Protein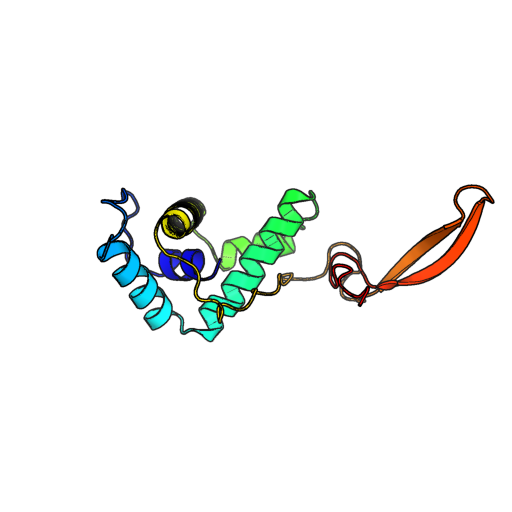 AF-A0A1H4Z1X3-F1 (afdb_monomer_lite)

Radius of gyration: 19.12 Å; chains: 1; bounding box: 37×26×61 Å

pLDDT: mean 85.32, std 13.16, range [30.55, 97.88]

Sequence (149 aa):
MERAVALYASDMPSRYHLQGPEDRNLIGWIAQGVARLGREEVRRRASYLCGHRKLWLRDMTTPEIDRRHKERFPSVRRLSLAESMASTSLLWLRPVPAAQAIPALIDGPCPKCDGAGKLWANWVIDDASGWFEEGYGPCWVCQPEDGAA

Foldseek 3Di:
DLQLQLQLQFPPDLDDDQPDLCRVVSVVSSVRSCVVQPPVSSLVLVLLVQLQVVCVVVVLQDPVQVVVNCVSPVDPSSSVVSVVSVVVNCVRDPDDPPDDDRHRDRPAAGSACRPPQWDWDWDCPDPVVRDTDTDIDGDCSHDVPPPPD

Secondary structure (DSSP, 8-state):
-HHHHHHHHS---SS----STT-HHHHHHHHHHHHHH-HHHHHHHHHHHHHHHHHHTTT---HHHHHHHHHH---HHHHHHHHHHHHHHTTTSPPPTT-PPPPP--SSS-TTTTT-SEEEEEEEEETTTTEEEEEEEE-TTTS-S----

Structure (mmCIF, N/CA/C/O backbone):
data_AF-A0A1H4Z1X3-F1
#
_entry.id   AF-A0A1H4Z1X3-F1
#
loop_
_atom_site.group_PDB
_atom_site.id
_atom_site.type_symbol
_atom_site.label_atom_id
_atom_site.label_alt_id
_atom_site.label_comp_id
_atom_site.label_asym_id
_atom_site.label_entity_id
_atom_site.label_seq_id
_atom_site.pdbx_PDB_ins_code
_atom_site.Cartn_x
_atom_site.Cartn_y
_atom_site.Cartn_z
_atom_site.occupancy
_atom_site.B_iso_or_equiv
_atom_site.auth_seq_id
_atom_site.auth_comp_id
_atom_site.auth_asym_id
_atom_site.auth_atom_id
_atom_site.pdbx_PDB_model_num
ATOM 1 N N . MET A 1 1 ? 8.829 -1.899 1.302 1.00 87.19 1 MET A N 1
ATOM 2 C CA . MET A 1 1 ? 7.567 -1.529 0.625 1.00 87.19 1 MET A CA 1
ATOM 3 C C . MET A 1 1 ? 7.772 -0.658 -0.614 1.00 87.19 1 MET A C 1
ATOM 5 O O . MET A 1 1 ? 7.210 -1.010 -1.638 1.00 87.19 1 MET A O 1
ATOM 9 N N . GLU A 1 2 ? 8.605 0.395 -0.603 1.00 92.81 2 GLU A N 1
ATOM 10 C CA . GLU A 1 2 ? 8.846 1.239 -1.804 1.00 92.81 2 GLU A CA 1
ATOM 11 C C . GLU A 1 2 ? 9.242 0.445 -3.058 1.00 92.81 2 GLU A C 1
ATOM 13 O O . GLU A 1 2 ? 8.646 0.630 -4.114 1.00 92.81 2 GLU A O 1
ATOM 18 N N . ARG A 1 3 ? 10.177 -0.509 -2.936 1.00 91.94 3 ARG A N 1
ATOM 19 C CA . ARG A 1 3 ? 10.559 -1.395 -4.051 1.00 91.94 3 ARG A CA 1
ATOM 20 C C . ARG A 1 3 ? 9.379 -2.191 -4.609 1.00 91.94 3 ARG A C 1
ATOM 22 O O . ARG A 1 3 ? 9.273 -2.320 -5.818 1.00 91.94 3 ARG A O 1
ATOM 29 N N . ALA A 1 4 ? 8.491 -2.692 -3.750 1.00 94.94 4 ALA A N 1
ATOM 30 C CA . ALA A 1 4 ? 7.310 -3.437 -4.184 1.00 94.94 4 ALA A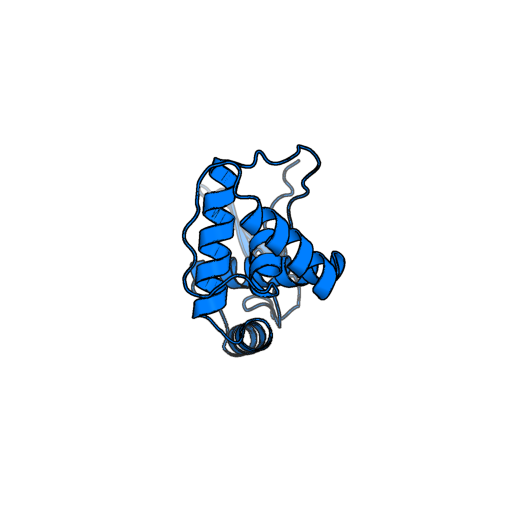 CA 1
ATOM 31 C C . ALA A 1 4 ? 6.350 -2.534 -4.968 1.00 94.94 4 ALA A C 1
ATOM 33 O O . ALA A 1 4 ? 5.865 -2.925 -6.020 1.00 94.94 4 ALA A O 1
ATOM 34 N N . VAL A 1 5 ? 6.135 -1.295 -4.518 1.00 96.94 5 VAL A N 1
ATOM 35 C CA . VAL A 1 5 ? 5.304 -0.323 -5.245 1.00 96.94 5 VAL A CA 1
ATOM 36 C C . VAL A 1 5 ? 5.929 0.059 -6.587 1.00 96.94 5 VAL A C 1
ATOM 38 O O . VAL A 1 5 ? 5.234 0.081 -7.600 1.00 96.94 5 VAL A O 1
ATOM 41 N N . ALA A 1 6 ? 7.238 0.310 -6.623 1.00 96.50 6 ALA A N 1
ATOM 42 C CA . ALA A 1 6 ? 7.943 0.587 -7.869 1.00 96.50 6 ALA A CA 1
ATOM 43 C C . ALA A 1 6 ? 7.836 -0.602 -8.839 1.00 96.50 6 ALA A C 1
ATOM 45 O O . ALA A 1 6 ? 7.417 -0.444 -9.983 1.00 96.50 6 ALA A O 1
ATOM 46 N N . LEU A 1 7 ? 8.110 -1.817 -8.358 1.00 96.19 7 LEU A N 1
ATOM 47 C CA . LEU A 1 7 ? 7.956 -3.039 -9.142 1.00 96.19 7 LEU A CA 1
ATOM 48 C C . LEU A 1 7 ? 6.513 -3.306 -9.551 1.00 96.19 7 LEU A C 1
ATOM 50 O O . LEU A 1 7 ? 6.316 -3.967 -10.558 1.00 96.19 7 LEU A O 1
ATOM 54 N N . TYR A 1 8 ? 5.509 -2.850 -8.805 1.00 97.50 8 TYR A N 1
ATOM 55 C CA . TYR A 1 8 ? 4.102 -2.967 -9.186 1.00 97.50 8 TYR A CA 1
ATOM 56 C C . TYR A 1 8 ? 3.772 -2.081 -10.396 1.00 97.50 8 TYR A C 1
ATOM 58 O O . TYR A 1 8 ? 3.054 -2.519 -11.291 1.00 97.50 8 TYR A O 1
ATOM 66 N N . ALA A 1 9 ? 4.328 -0.867 -10.443 1.00 97.50 9 ALA A N 1
ATOM 67 C CA . ALA A 1 9 ? 4.098 0.115 -11.508 1.00 97.50 9 ALA A CA 1
ATOM 68 C C . ALA A 1 9 ? 5.010 -0.043 -12.742 1.00 97.50 9 ALA A C 1
ATOM 70 O O . ALA A 1 9 ? 4.846 0.657 -13.747 1.00 97.50 9 ALA A O 1
ATOM 71 N N . SER A 1 10 ? 5.999 -0.930 -12.672 1.00 97.31 10 SER A N 1
ATOM 72 C CA . SER A 1 10 ? 6.928 -1.205 -13.767 1.00 97.31 10 SER A CA 1
ATOM 73 C C . SER A 1 10 ? 6.359 -2.186 -14.795 1.00 97.31 10 SER A C 1
ATOM 75 O O . SER A 1 10 ? 5.311 -2.806 -14.591 1.00 97.31 10 SER A O 1
ATOM 77 N N . ASP A 1 11 ? 7.108 -2.404 -15.873 1.00 96.75 11 ASP A N 1
ATOM 78 C CA . ASP A 1 11 ? 6.827 -3.453 -16.860 1.00 96.75 11 ASP A CA 1
ATOM 79 C C . ASP A 1 11 ? 7.334 -4.834 -16.424 1.00 96.75 11 ASP A C 1
ATOM 81 O O . ASP A 1 11 ? 7.499 -5.716 -17.266 1.00 96.75 11 ASP A O 1
ATOM 85 N N . MET A 1 12 ? 7.598 -5.050 -15.126 1.00 94.75 12 MET A N 1
ATOM 86 C CA . MET A 1 12 ? 8.031 -6.362 -14.647 1.00 94.75 12 MET A CA 1
ATOM 87 C C . MET A 1 12 ? 7.028 -7.441 -15.106 1.00 94.75 12 MET A C 1
ATOM 89 O O . MET A 1 12 ? 5.834 -7.351 -14.783 1.00 94.75 12 MET A O 1
ATOM 93 N N . PRO A 1 13 ? 7.490 -8.473 -15.838 1.00 92.81 13 PRO A N 1
ATOM 94 C CA . PRO A 1 13 ? 6.628 -9.524 -16.349 1.00 92.81 13 PRO A CA 1
ATOM 95 C C . PRO A 1 13 ? 5.893 -10.255 -15.228 1.00 92.81 13 PRO A C 1
ATOM 97 O O . PRO A 1 13 ? 6.432 -10.495 -14.151 1.00 92.81 13 PRO A O 1
ATOM 100 N N . SER A 1 14 ? 4.672 -10.711 -15.515 1.00 87.88 14 SER A N 1
ATOM 101 C CA . SER A 1 14 ? 3.863 -11.495 -14.562 1.00 87.88 14 SER A CA 1
ATOM 102 C C . SER A 1 14 ? 4.421 -12.898 -14.278 1.00 87.88 14 SER A C 1
ATOM 104 O O . SER A 1 14 ? 3.923 -13.594 -13.393 1.00 87.88 14 SER A O 1
ATOM 106 N N . ARG A 1 15 ? 5.411 -13.336 -15.061 1.00 84.38 15 ARG A N 1
ATOM 107 C CA . ARG A 1 15 ? 6.140 -14.600 -14.916 1.00 84.38 15 ARG A CA 1
ATOM 108 C C . ARG A 1 15 ? 7.630 -14.289 -14.982 1.00 84.38 15 ARG A C 1
ATOM 110 O O . ARG A 1 15 ? 8.259 -14.472 -16.018 1.00 84.38 15 ARG A O 1
ATOM 117 N N . TYR A 1 16 ? 8.150 -13.721 -13.903 1.00 84.06 16 TYR A N 1
ATOM 118 C CA . TYR A 1 16 ? 9.569 -13.432 -13.767 1.00 84.06 16 TYR A CA 1
ATOM 119 C C . TYR A 1 16 ? 10.184 -14.287 -12.665 1.00 84.06 16 TYR A C 1
ATOM 121 O O . TYR A 1 16 ? 9.585 -14.453 -11.603 1.00 84.06 16 TYR A O 1
ATOM 129 N N . HIS A 1 17 ? 11.388 -14.791 -12.924 1.00 79.62 17 HIS A N 1
ATOM 130 C CA . HIS A 1 17 ? 12.220 -15.469 -11.942 1.00 79.62 17 HIS A CA 1
ATOM 131 C C . HIS A 1 17 ? 13.548 -14.728 -11.840 1.00 79.62 17 HIS A C 1
ATOM 133 O O . HIS A 1 17 ? 14.162 -14.419 -12.863 1.00 79.62 17 HIS A O 1
ATOM 139 N N . LEU A 1 18 ? 13.965 -14.461 -10.603 1.00 77.00 18 LEU A N 1
ATOM 140 C CA . LEU A 1 18 ? 15.250 -13.846 -10.296 1.00 77.00 18 LEU A CA 1
ATOM 141 C C . LEU A 1 18 ? 16.392 -14.656 -10.899 1.00 77.00 18 LEU A C 1
ATOM 143 O O . LEU A 1 18 ? 16.472 -15.866 -10.697 1.00 77.00 18 LEU A O 1
ATOM 147 N N . GLN A 1 19 ? 17.278 -13.962 -11.605 1.00 79.56 19 GLN A N 1
ATOM 148 C CA . GLN A 1 19 ? 18.417 -14.580 -12.291 1.00 79.56 19 GLN A CA 1
ATOM 149 C C . GLN A 1 19 ? 19.694 -14.596 -11.437 1.00 79.56 19 GLN A C 1
ATOM 151 O O . GLN A 1 19 ? 20.720 -15.110 -11.872 1.00 79.56 19 GLN A O 1
ATOM 156 N N . GLY A 1 20 ? 19.651 -14.037 -10.224 1.00 72.00 20 GLY A N 1
ATOM 157 C CA . GLY A 1 20 ? 20.787 -14.012 -9.309 1.00 72.00 20 GLY A CA 1
ATOM 158 C C . GLY A 1 20 ? 20.860 -12.742 -8.455 1.00 72.00 20 GLY A C 1
ATOM 159 O O . GLY A 1 20 ? 19.906 -11.961 -8.422 1.00 72.00 20 GLY A O 1
ATOM 160 N N . PRO A 1 21 ? 21.991 -12.533 -7.759 1.00 65.88 21 PRO A N 1
ATOM 161 C CA . PRO A 1 21 ? 22.182 -11.420 -6.828 1.00 65.88 21 PRO A CA 1
ATOM 162 C C . PRO A 1 21 ? 22.246 -10.041 -7.499 1.00 65.88 21 PRO A C 1
ATOM 164 O O . PRO A 1 21 ? 21.833 -9.048 -6.906 1.00 65.88 21 PRO A O 1
ATOM 167 N N . GLU A 1 22 ? 22.719 -9.976 -8.744 1.00 68.06 22 GLU A N 1
ATOM 168 C CA . GLU A 1 22 ? 22.868 -8.738 -9.521 1.00 68.06 22 GLU A CA 1
ATOM 169 C C . GLU A 1 22 ? 21.889 -8.682 -10.691 1.00 68.06 22 GLU A C 1
ATOM 171 O O . GLU A 1 22 ? 22.242 -8.405 -11.839 1.00 68.06 22 GLU A O 1
ATOM 176 N N . ASP A 1 23 ? 20.627 -8.979 -10.406 1.00 82.62 23 ASP A N 1
ATOM 177 C CA . ASP A 1 23 ? 19.584 -8.954 -11.414 1.00 82.62 23 ASP A CA 1
ATOM 178 C C . ASP A 1 23 ? 19.316 -7.519 -11.912 1.00 82.62 23 ASP A C 1
ATOM 180 O O . ASP A 1 23 ? 18.513 -6.759 -11.357 1.00 82.62 23 ASP A O 1
ATOM 184 N N . ARG A 1 24 ? 20.017 -7.137 -12.986 1.00 85.62 24 ARG A N 1
ATOM 185 C CA . ARG A 1 24 ? 19.923 -5.806 -13.599 1.00 85.62 24 ARG A CA 1
ATOM 186 C C . ARG A 1 24 ? 18.524 -5.502 -14.122 1.00 85.62 24 ARG A C 1
ATOM 188 O O . ARG A 1 24 ? 18.137 -4.334 -14.119 1.00 85.62 24 ARG A O 1
ATOM 195 N N . ASN A 1 25 ? 17.757 -6.518 -14.521 1.00 90.62 25 ASN A N 1
ATOM 196 C CA . ASN A 1 25 ? 16.379 -6.317 -14.965 1.00 90.62 25 ASN A CA 1
ATOM 197 C C . ASN A 1 25 ? 15.514 -5.853 -13.796 1.00 90.62 25 ASN A C 1
ATOM 199 O O . ASN A 1 25 ? 14.767 -4.886 -13.927 1.00 90.62 25 ASN A O 1
ATOM 203 N N . LEU A 1 26 ? 15.679 -6.474 -12.624 1.00 89.12 26 LEU A N 1
ATOM 204 C CA . LEU A 1 26 ? 14.951 -6.080 -11.423 1.00 89.12 26 LEU A CA 1
ATOM 205 C C . LEU A 1 26 ? 15.270 -4.643 -10.999 1.00 89.12 26 LEU A C 1
ATOM 207 O O . LEU A 1 26 ? 14.355 -3.867 -10.716 1.00 89.12 26 LEU A O 1
ATOM 211 N N . ILE A 1 27 ? 16.552 -4.270 -10.986 1.00 88.62 27 ILE A N 1
ATOM 212 C CA . ILE A 1 27 ? 16.980 -2.897 -10.675 1.00 88.62 27 ILE A CA 1
ATOM 213 C C . ILE A 1 27 ? 16.410 -1.917 -11.708 1.00 88.62 27 ILE A C 1
ATOM 215 O O . ILE A 1 27 ? 15.860 -0.879 -11.332 1.00 88.62 27 ILE A O 1
ATOM 219 N N . GLY A 1 28 ? 16.477 -2.271 -12.994 1.00 92.88 28 GLY A N 1
ATOM 220 C CA . GLY A 1 28 ? 15.901 -1.493 -14.086 1.00 92.88 28 GLY A CA 1
ATOM 221 C C . GLY A 1 28 ? 14.401 -1.267 -13.910 1.00 92.88 28 GLY A C 1
ATOM 222 O O . GLY A 1 28 ? 13.930 -0.140 -14.041 1.00 92.88 28 GLY A O 1
ATOM 223 N N . TRP A 1 29 ? 13.646 -2.294 -13.518 1.00 95.81 29 TRP A N 1
ATOM 224 C CA . TRP A 1 29 ? 12.213 -2.171 -13.253 1.00 95.81 29 TRP A CA 1
ATOM 225 C C . TRP A 1 29 ? 11.894 -1.360 -12.001 1.00 95.81 29 TRP A C 1
ATOM 227 O O . TRP A 1 29 ? 10.909 -0.624 -12.005 1.00 95.81 29 TRP A O 1
ATOM 237 N N . ILE A 1 30 ? 12.706 -1.440 -10.944 1.00 93.00 30 ILE A N 1
ATOM 238 C CA . ILE A 1 30 ? 12.554 -0.551 -9.784 1.00 93.00 30 ILE A CA 1
ATOM 239 C C . ILE A 1 30 ? 12.736 0.903 -10.231 1.00 93.00 30 ILE A C 1
ATOM 241 O O . ILE A 1 30 ? 11.877 1.738 -9.951 1.00 93.00 30 ILE A O 1
ATOM 245 N N . ALA A 1 31 ? 13.811 1.205 -10.964 1.00 93.94 31 ALA A N 1
ATOM 246 C CA . ALA A 1 31 ? 14.067 2.550 -11.471 1.00 93.94 31 ALA A CA 1
ATOM 247 C C . ALA A 1 31 ? 12.944 3.030 -12.405 1.00 93.94 31 ALA A C 1
ATOM 249 O O . ALA A 1 31 ? 12.455 4.148 -12.257 1.00 93.94 31 ALA A O 1
ATOM 250 N N . GLN A 1 32 ? 12.469 2.163 -13.304 1.00 97.56 32 GLN A N 1
ATOM 251 C CA . GLN A 1 32 ? 11.353 2.444 -14.206 1.00 97.56 32 GLN A CA 1
ATOM 252 C C . GLN A 1 32 ? 10.061 2.765 -13.438 1.00 97.56 32 GLN A C 1
ATOM 254 O O . GLN A 1 32 ? 9.378 3.737 -13.753 1.00 97.56 32 GLN A O 1
ATOM 259 N N . GLY A 1 33 ? 9.725 1.975 -12.416 1.00 97.50 33 GLY A N 1
ATOM 260 C CA . GLY A 1 33 ? 8.551 2.209 -11.578 1.00 97.50 33 GLY A CA 1
ATOM 261 C C . GLY A 1 33 ? 8.617 3.531 -10.815 1.00 97.50 33 GLY A C 1
ATOM 262 O O . GLY A 1 33 ? 7.631 4.267 -10.767 1.00 97.50 33 GLY A O 1
ATOM 263 N N . VAL A 1 34 ? 9.794 3.866 -10.273 1.00 96.62 34 VAL A N 1
ATOM 264 C CA . VAL A 1 34 ? 10.043 5.167 -9.631 1.00 96.62 34 VAL A CA 1
ATOM 265 C C . VAL A 1 34 ? 9.928 6.310 -10.637 1.00 96.62 34 VAL A C 1
ATOM 267 O O . VAL A 1 34 ? 9.312 7.320 -10.314 1.00 96.62 34 VAL A O 1
ATOM 270 N N . ALA A 1 35 ? 10.458 6.156 -11.851 1.00 97.50 35 ALA A N 1
ATOM 271 C CA . ALA A 1 35 ? 10.361 7.174 -12.896 1.00 97.50 35 ALA A CA 1
ATOM 272 C C . ALA A 1 35 ? 8.910 7.428 -13.340 1.00 97.50 35 ALA A C 1
ATOM 274 O O . ALA A 1 35 ? 8.554 8.562 -13.641 1.00 97.50 35 ALA A O 1
ATOM 275 N N . ARG A 1 36 ? 8.060 6.394 -13.349 1.00 97.88 36 ARG A N 1
ATOM 276 C CA . ARG A 1 36 ? 6.642 6.506 -13.736 1.00 97.88 36 ARG A CA 1
ATOM 277 C C . ARG A 1 36 ? 5.764 7.170 -12.688 1.00 97.88 36 ARG A C 1
ATOM 279 O O . ARG A 1 36 ? 4.899 7.961 -13.036 1.00 97.88 36 ARG A O 1
ATOM 286 N N . LEU A 1 37 ? 5.932 6.790 -11.424 1.00 96.38 37 LEU A N 1
ATOM 287 C CA . LEU A 1 37 ? 5.094 7.299 -10.336 1.00 96.38 37 LEU A CA 1
ATOM 288 C C . LEU A 1 37 ? 5.657 8.575 -9.704 1.00 96.38 37 LEU A C 1
ATOM 290 O O . LEU A 1 37 ? 4.905 9.364 -9.143 1.00 96.38 37 LEU A O 1
ATOM 294 N N . GLY A 1 38 ? 6.972 8.767 -9.766 1.00 96.38 38 GLY A N 1
ATOM 295 C CA . GLY A 1 38 ? 7.685 9.728 -8.937 1.00 96.38 38 GLY A CA 1
ATOM 296 C C . GLY A 1 38 ? 7.995 9.166 -7.546 1.00 96.38 38 GLY A C 1
ATOM 297 O O . GLY A 1 38 ? 7.280 8.328 -6.991 1.00 96.38 38 GLY A O 1
ATOM 298 N N . ARG A 1 39 ? 9.097 9.641 -6.954 1.00 93.56 39 ARG A N 1
ATOM 299 C CA . ARG A 1 39 ? 9.598 9.166 -5.652 1.00 93.56 39 ARG A CA 1
ATOM 300 C C . ARG A 1 39 ? 8.588 9.364 -4.518 1.00 93.56 39 ARG A C 1
ATOM 302 O O . ARG A 1 39 ? 8.420 8.474 -3.689 1.00 93.56 39 ARG A O 1
ATOM 309 N N . GLU A 1 40 ? 7.934 10.520 -4.475 1.00 94.50 40 GLU A N 1
ATOM 310 C CA . GLU A 1 40 ? 6.987 10.866 -3.409 1.00 94.50 40 GLU A CA 1
ATOM 311 C C . GLU A 1 40 ? 5.756 9.962 -3.429 1.00 94.50 40 GLU A C 1
ATOM 313 O O . GLU A 1 40 ? 5.363 9.429 -2.393 1.00 94.50 40 GLU A O 1
ATOM 318 N N . GLU A 1 41 ? 5.200 9.708 -4.612 1.00 96.00 41 GLU A N 1
ATOM 319 C CA . GLU A 1 41 ? 4.037 8.837 -4.759 1.00 96.00 41 GLU A CA 1
ATOM 320 C C . GLU A 1 41 ? 4.381 7.374 -4.464 1.00 96.00 41 GLU A C 1
ATOM 322 O O . GLU A 1 41 ? 3.603 6.674 -3.811 1.00 96.00 41 GLU A O 1
ATOM 327 N N . VAL A 1 42 ? 5.574 6.907 -4.861 1.00 95.75 42 VAL A N 1
ATOM 328 C CA . VAL A 1 42 ? 6.074 5.581 -4.460 1.00 95.75 42 VAL A CA 1
ATOM 329 C C . VAL A 1 42 ? 6.124 5.466 -2.940 1.00 95.75 42 VAL A C 1
ATOM 331 O O . VAL A 1 42 ? 5.624 4.483 -2.385 1.00 95.75 42 VAL A O 1
ATOM 334 N N . ARG A 1 43 ? 6.673 6.476 -2.257 1.00 94.19 43 ARG A N 1
ATOM 335 C CA . ARG A 1 43 ? 6.759 6.497 -0.793 1.00 94.19 43 ARG A CA 1
ATOM 336 C C . ARG A 1 43 ? 5.376 6.528 -0.149 1.00 94.19 43 ARG A C 1
ATOM 338 O O . ARG A 1 43 ? 5.108 5.733 0.749 1.00 94.19 43 ARG A O 1
ATOM 345 N N . ARG A 1 44 ? 4.468 7.365 -0.654 1.00 94.94 44 ARG A N 1
ATOM 346 C CA . ARG A 1 44 ? 3.088 7.480 -0.164 1.00 94.94 44 ARG A CA 1
ATOM 347 C C . ARG A 1 44 ? 2.310 6.171 -0.311 1.00 94.94 44 ARG A C 1
ATOM 349 O O . ARG A 1 44 ? 1.721 5.688 0.654 1.00 94.94 44 ARG A O 1
ATOM 356 N N . ARG A 1 45 ? 2.335 5.547 -1.490 1.00 96.81 45 ARG A N 1
ATOM 357 C CA . ARG A 1 45 ? 1.688 4.241 -1.710 1.00 96.81 45 ARG A CA 1
ATOM 358 C C . ARG A 1 45 ? 2.326 3.140 -0.874 1.00 96.81 45 ARG A C 1
ATOM 360 O O . ARG A 1 45 ? 1.616 2.265 -0.391 1.00 96.81 45 ARG A O 1
ATOM 367 N N . ALA A 1 46 ? 3.641 3.187 -0.668 1.00 95.56 46 ALA A N 1
ATOM 368 C CA . ALA A 1 46 ? 4.335 2.234 0.188 1.00 95.56 46 ALA A CA 1
ATOM 369 C C . ALA A 1 46 ? 3.916 2.373 1.658 1.00 95.56 46 ALA A C 1
ATOM 371 O O . ALA A 1 46 ? 3.767 1.357 2.336 1.00 95.56 46 ALA A O 1
ATOM 372 N N . SER A 1 47 ? 3.680 3.600 2.129 1.00 94.50 47 SER A N 1
ATOM 373 C CA . SER A 1 47 ? 3.105 3.870 3.448 1.00 94.50 47 SER A CA 1
ATOM 374 C C . SER A 1 47 ? 1.706 3.278 3.608 1.00 94.50 47 SER A C 1
ATOM 376 O O . SER A 1 47 ? 1.452 2.615 4.614 1.00 94.50 47 SER A O 1
ATOM 378 N N . TYR A 1 48 ? 0.823 3.452 2.618 1.00 95.88 48 TYR A N 1
ATOM 379 C CA . TYR A 1 48 ? -0.524 2.867 2.645 1.00 95.88 48 TYR A CA 1
ATOM 380 C C . TYR A 1 48 ? -0.511 1.339 2.544 1.00 95.88 48 TYR A C 1
ATOM 382 O O . TYR A 1 48 ? -1.247 0.671 3.264 1.00 95.88 48 TYR A O 1
ATOM 390 N N . LEU A 1 49 ? 0.362 0.766 1.709 1.00 95.94 49 LEU A N 1
ATOM 391 C CA . LEU A 1 49 ? 0.556 -0.684 1.633 1.00 95.94 49 LEU A CA 1
ATOM 392 C C . LEU A 1 49 ? 1.034 -1.251 2.980 1.00 95.94 49 LEU A C 1
ATOM 394 O O . LEU A 1 49 ? 0.524 -2.265 3.448 1.00 95.94 49 LEU A O 1
ATOM 398 N N . CYS A 1 50 ? 1.984 -0.569 3.627 1.00 92.81 50 CYS A N 1
ATOM 399 C CA . CYS A 1 50 ? 2.471 -0.936 4.955 1.00 92.81 50 CYS A CA 1
ATOM 400 C C . CYS A 1 50 ? 1.356 -0.862 6.012 1.00 92.81 50 CYS A C 1
ATOM 402 O O . CYS A 1 50 ? 1.201 -1.790 6.805 1.00 92.81 50 CYS A O 1
ATOM 404 N N . GLY A 1 51 ? 0.559 0.212 6.006 1.00 92.88 51 GLY A N 1
ATOM 405 C CA . GLY A 1 51 ? -0.572 0.382 6.919 1.00 92.88 51 GLY A CA 1
ATOM 406 C C . GLY A 1 51 ? -1.653 -0.677 6.730 1.00 92.88 51 GLY A C 1
ATOM 407 O O . GLY A 1 51 ? -2.027 -1.327 7.703 1.00 92.88 51 GLY A O 1
ATOM 408 N N . HIS A 1 52 ? -2.084 -0.924 5.490 1.00 95.19 52 HIS A N 1
ATOM 409 C CA . HIS A 1 52 ? -3.047 -1.984 5.170 1.00 95.19 52 HIS A CA 1
ATOM 410 C C . HIS A 1 52 ? -2.562 -3.350 5.664 1.00 95.19 52 HIS A C 1
ATOM 412 O O . HIS A 1 52 ? -3.290 -4.027 6.384 1.00 95.19 52 HIS A O 1
ATOM 418 N N . ARG A 1 53 ? -1.297 -3.709 5.405 1.00 92.94 53 ARG A N 1
ATOM 419 C CA . ARG A 1 53 ? -0.721 -4.978 5.874 1.00 92.94 53 ARG A CA 1
ATOM 420 C C . ARG A 1 53 ? -0.708 -5.099 7.400 1.00 92.94 53 ARG A C 1
ATOM 422 O O . ARG A 1 53 ? -1.003 -6.170 7.920 1.00 92.94 53 ARG A O 1
ATOM 429 N N . LYS A 1 54 ? -0.385 -4.022 8.127 1.00 91.94 54 LYS A N 1
ATOM 430 C CA . LYS A 1 54 ? -0.422 -4.013 9.602 1.00 91.94 54 LYS A CA 1
ATOM 431 C C . LYS A 1 54 ? -1.839 -4.193 10.152 1.00 91.94 54 LYS A C 1
ATOM 433 O O . LYS A 1 54 ? -2.000 -4.861 11.167 1.00 91.94 54 LYS A O 1
ATOM 438 N N . LEU A 1 55 ? -2.842 -3.591 9.511 1.00 93.50 55 LEU A N 1
ATOM 439 C CA . LEU A 1 55 ? -4.245 -3.747 9.903 1.00 93.50 55 LEU A CA 1
ATOM 440 C C . LEU A 1 55 ? -4.765 -5.148 9.586 1.00 93.50 55 LEU A C 1
ATOM 442 O O . LEU A 1 55 ? -5.416 -5.752 10.433 1.00 93.50 55 LEU A O 1
ATOM 446 N N . TRP A 1 56 ? -4.413 -5.677 8.413 1.00 93.69 56 TRP A N 1
ATOM 447 C CA . TRP A 1 56 ? -4.792 -7.017 7.979 1.00 93.69 56 TRP A CA 1
ATOM 448 C C . TRP A 1 56 ? -4.243 -8.097 8.915 1.00 93.69 56 TRP A C 1
ATOM 450 O O . TRP A 1 56 ? -4.995 -8.953 9.354 1.00 93.69 56 TRP A O 1
ATOM 460 N N . LEU A 1 57 ? -2.971 -8.001 9.322 1.00 92.56 57 LEU A N 1
ATOM 461 C CA . LEU A 1 57 ? -2.362 -8.927 10.293 1.00 92.56 57 LEU A CA 1
ATOM 462 C C . LEU A 1 57 ? -3.010 -8.903 11.688 1.00 92.56 57 LEU A C 1
ATOM 464 O O . LEU A 1 57 ? -2.710 -9.765 12.508 1.00 92.56 57 LEU A O 1
ATOM 468 N N . ARG A 1 58 ? -3.831 -7.893 11.985 1.00 91.81 58 ARG A N 1
ATOM 469 C CA . ARG A 1 58 ? -4.516 -7.714 13.270 1.00 91.81 58 ARG A CA 1
ATOM 470 C C . ARG A 1 58 ? -6.037 -7.861 13.144 1.00 91.81 58 ARG A C 1
ATOM 472 O O . ARG A 1 58 ? -6.738 -7.473 14.072 1.00 91.81 58 ARG A O 1
ATOM 479 N N . ASP A 1 59 ? -6.541 -8.321 11.996 1.00 92.94 59 ASP A N 1
ATOM 480 C CA . ASP A 1 59 ? -7.975 -8.417 11.686 1.00 92.94 59 ASP A CA 1
ATOM 481 C C . ASP A 1 59 ? -8.749 -7.098 11.899 1.00 92.94 59 ASP A C 1
ATOM 483 O O . ASP A 1 59 ? -9.907 -7.075 12.309 1.00 92.94 59 ASP A O 1
ATOM 487 N N . MET A 1 60 ? -8.103 -5.959 11.620 1.00 93.38 60 MET A N 1
ATOM 488 C CA . MET A 1 60 ? -8.673 -4.613 11.807 1.00 93.38 60 MET A CA 1
ATOM 489 C C . MET A 1 60 ? -8.993 -3.889 10.494 1.00 93.38 60 MET A C 1
ATOM 491 O O . MET A 1 60 ? -9.255 -2.684 10.492 1.00 93.38 60 MET A O 1
ATOM 495 N N . THR A 1 61 ? -8.940 -4.578 9.358 1.00 94.25 61 THR A N 1
ATOM 496 C CA . THR A 1 61 ? -9.226 -3.950 8.067 1.00 94.25 61 THR A CA 1
ATOM 497 C C . THR A 1 61 ? -10.729 -3.758 7.883 1.00 94.25 61 THR A C 1
ATOM 499 O O . THR A 1 61 ? -11.496 -4.716 7.914 1.00 94.25 61 THR A O 1
ATOM 502 N N . THR A 1 62 ? -11.163 -2.514 7.675 1.00 94.19 62 THR A N 1
ATOM 503 C CA . THR A 1 62 ? -12.570 -2.197 7.386 1.00 94.19 62 THR A CA 1
ATOM 504 C C . THR A 1 62 ? -12.864 -2.310 5.885 1.00 94.19 62 THR A C 1
ATOM 506 O O . THR A 1 62 ? -11.938 -2.184 5.076 1.00 94.19 62 THR A O 1
ATOM 509 N N . PRO A 1 63 ? -14.140 -2.460 5.471 1.00 95.00 63 PRO A N 1
ATOM 510 C CA . PRO A 1 63 ? -14.508 -2.492 4.053 1.00 95.00 63 PRO A CA 1
ATOM 511 C C . PRO A 1 63 ? -14.036 -1.268 3.256 1.00 95.00 63 PRO A C 1
ATOM 513 O O . PRO A 1 63 ? -13.643 -1.399 2.099 1.00 95.00 63 PRO A O 1
ATOM 516 N N . GLU A 1 64 ? -14.032 -0.082 3.872 1.00 93.81 64 GLU A N 1
ATOM 517 C CA . GLU A 1 64 ? -13.567 1.157 3.238 1.00 93.81 64 GLU A CA 1
ATOM 518 C C . GLU A 1 64 ? -12.047 1.156 3.012 1.00 93.81 64 GLU A C 1
ATOM 520 O O . GLU A 1 64 ? -11.579 1.532 1.936 1.00 93.81 64 GLU A O 1
ATOM 525 N N . ILE A 1 65 ? -11.273 0.685 3.996 1.00 94.88 65 ILE A N 1
ATOM 526 C CA . ILE A 1 65 ? -9.814 0.546 3.871 1.00 94.88 65 ILE A CA 1
ATOM 527 C C . ILE A 1 65 ? -9.478 -0.480 2.780 1.00 94.88 65 ILE A C 1
ATOM 529 O O . ILE A 1 65 ? -8.598 -0.246 1.948 1.00 94.88 65 ILE A O 1
ATOM 533 N N . ASP A 1 66 ? -10.212 -1.591 2.734 1.00 95.50 66 ASP A N 1
ATOM 534 C CA . ASP A 1 66 ? -10.044 -2.625 1.712 1.00 95.50 66 ASP A CA 1
ATOM 535 C C . ASP A 1 66 ? -10.410 -2.134 0.307 1.00 95.50 66 ASP A C 1
ATOM 537 O O . ASP A 1 66 ? -9.712 -2.442 -0.664 1.00 95.50 66 ASP A O 1
ATOM 541 N N . ARG A 1 67 ? -11.481 -1.343 0.180 1.00 96.62 67 ARG A N 1
ATOM 542 C CA . ARG A 1 67 ? -11.875 -0.714 -1.086 1.00 96.62 67 ARG A CA 1
ATOM 543 C C . ARG A 1 67 ? -10.762 0.192 -1.608 1.00 96.62 67 ARG A C 1
ATOM 545 O O . ARG A 1 67 ? -10.327 0.027 -2.745 1.00 96.62 67 ARG A O 1
ATOM 552 N N . ARG A 1 68 ? -10.244 1.091 -0.768 1.00 95.94 68 ARG A N 1
ATOM 553 C CA . ARG A 1 68 ? -9.153 2.008 -1.138 1.00 95.94 68 ARG A CA 1
ATOM 554 C C . ARG A 1 68 ? -7.855 1.276 -1.476 1.00 95.94 68 ARG A C 1
ATOM 556 O O . ARG A 1 68 ? -7.166 1.645 -2.429 1.00 95.94 68 ARG A O 1
ATOM 563 N N . HIS A 1 69 ? -7.543 0.200 -0.752 1.00 96.69 69 HIS A N 1
ATOM 564 C CA . HIS A 1 69 ? -6.415 -0.666 -1.086 1.00 96.69 69 HIS A CA 1
ATOM 565 C C . HIS A 1 69 ? -6.565 -1.263 -2.492 1.00 96.69 69 HIS A C 1
ATOM 567 O O . HIS A 1 69 ? -5.637 -1.169 -3.296 1.00 96.69 69 HIS A O 1
ATOM 573 N N . LYS A 1 70 ? -7.743 -1.810 -2.819 1.00 96.56 70 LYS A N 1
ATOM 574 C CA . LYS A 1 70 ? -8.044 -2.360 -4.151 1.00 96.56 70 LYS A CA 1
ATOM 575 C C . LYS A 1 70 ? -8.019 -1.293 -5.246 1.00 96.56 70 LYS A C 1
ATOM 577 O O . LYS A 1 70 ? -7.590 -1.586 -6.353 1.00 96.56 70 LYS A O 1
ATOM 582 N N . GLU A 1 71 ? -8.406 -0.054 -4.956 1.00 96.25 71 GLU A N 1
ATOM 583 C CA . GLU A 1 71 ? -8.300 1.056 -5.916 1.00 96.25 71 GLU A CA 1
ATOM 584 C C . GLU A 1 71 ? -6.846 1.418 -6.235 1.00 96.25 71 GLU A C 1
ATOM 586 O O . GLU A 1 71 ? -6.506 1.667 -7.392 1.00 96.25 71 GLU A O 1
ATOM 591 N N . ARG A 1 72 ? -5.955 1.405 -5.234 1.00 94.88 72 ARG A N 1
ATOM 592 C CA . ARG A 1 72 ? -4.519 1.660 -5.458 1.00 94.88 72 ARG A CA 1
ATOM 593 C C . ARG A 1 72 ? -3.791 0.477 -6.074 1.00 94.88 72 ARG A C 1
ATOM 595 O O . ARG A 1 72 ? -2.869 0.681 -6.868 1.00 94.88 72 ARG A O 1
ATOM 602 N N . PHE A 1 73 ? -4.199 -0.738 -5.717 1.00 96.50 73 PHE A N 1
ATOM 603 C CA . PHE A 1 73 ? -3.610 -1.983 -6.194 1.00 96.50 73 PHE A CA 1
ATOM 604 C C . PHE A 1 73 ? -4.677 -2.926 -6.779 1.00 96.50 73 PHE A C 1
ATOM 606 O O . PHE A 1 73 ? -4.969 -3.967 -6.189 1.00 96.50 73 PHE A O 1
ATOM 613 N N . PRO A 1 74 ? -5.241 -2.611 -7.966 1.00 96.44 74 PRO A N 1
ATOM 614 C CA . PRO A 1 74 ? -6.320 -3.414 -8.551 1.00 96.44 74 PRO A CA 1
ATOM 615 C C . PRO A 1 74 ? -5.959 -4.875 -8.829 1.00 96.44 74 PRO A C 1
ATOM 617 O O . PRO A 1 74 ? -6.829 -5.743 -8.832 1.00 96.44 74 PRO A O 1
ATOM 620 N N . SER A 1 75 ? -4.679 -5.170 -9.076 1.00 96.44 75 SER A N 1
ATOM 621 C CA . SER A 1 75 ? -4.218 -6.525 -9.372 1.00 96.44 75 SER A CA 1
ATOM 622 C C . SER A 1 75 ? -3.486 -7.133 -8.182 1.00 96.44 75 SER A C 1
ATOM 624 O O . SER A 1 75 ? -2.271 -6.978 -8.034 1.00 96.44 75 SER A O 1
ATOM 626 N N . VAL A 1 76 ? -4.216 -7.905 -7.371 1.00 94.25 76 VAL A N 1
ATOM 627 C CA . VAL A 1 76 ? -3.659 -8.647 -6.225 1.00 94.25 76 VAL A CA 1
ATOM 628 C C . VAL A 1 76 ? -2.482 -9.518 -6.660 1.00 94.25 76 VAL A C 1
ATOM 630 O O . VAL A 1 76 ? -1.416 -9.469 -6.059 1.00 94.25 76 VAL A O 1
ATOM 633 N N . ARG A 1 77 ? -2.618 -10.242 -7.779 1.00 94.50 77 ARG A N 1
ATOM 634 C CA . ARG A 1 77 ? -1.544 -11.093 -8.314 1.00 94.50 77 ARG A CA 1
ATOM 635 C C . ARG A 1 77 ? -0.273 -10.297 -8.628 1.00 94.50 77 ARG A C 1
ATOM 637 O O . ARG A 1 77 ? 0.828 -10.759 -8.331 1.00 94.50 77 ARG A O 1
ATOM 644 N N . ARG A 1 78 ? -0.410 -9.116 -9.242 1.00 96.06 78 ARG A N 1
ATOM 645 C CA . ARG A 1 78 ? 0.733 -8.255 -9.580 1.00 96.06 78 ARG A CA 1
ATOM 646 C C . ARG A 1 78 ? 1.392 -7.700 -8.321 1.00 96.06 78 ARG A C 1
ATOM 648 O O . ARG A 1 78 ? 2.620 -7.629 -8.284 1.00 96.06 78 ARG A O 1
ATOM 655 N N . LEU A 1 79 ? 0.592 -7.346 -7.314 1.00 96.38 79 LEU A N 1
ATOM 656 C CA . LEU A 1 79 ? 1.072 -6.881 -6.016 1.00 96.38 79 LEU A CA 1
ATOM 657 C C . LEU A 1 79 ? 1.839 -7.980 -5.282 1.00 96.38 79 LEU A C 1
ATOM 659 O O . LEU A 1 79 ? 2.988 -7.753 -4.919 1.00 96.38 79 LEU A O 1
ATOM 663 N N . SER A 1 80 ? 1.279 -9.186 -5.169 1.00 94.12 80 SER A N 1
ATOM 664 C CA . SER A 1 80 ? 1.951 -10.317 -4.518 1.00 94.12 80 SER A CA 1
ATOM 665 C C . SER A 1 80 ? 3.279 -10.667 -5.193 1.00 94.12 80 SER A C 1
ATOM 667 O O . SER A 1 80 ? 4.272 -10.927 -4.512 1.00 94.12 80 SER A O 1
ATOM 669 N N . LEU A 1 81 ? 3.337 -10.628 -6.531 1.00 93.56 81 LEU A N 1
ATOM 670 C CA . LEU A 1 81 ? 4.588 -10.830 -7.262 1.00 93.56 81 LEU A CA 1
ATOM 671 C C . LEU A 1 81 ? 5.603 -9.719 -6.960 1.00 93.56 81 LEU A C 1
ATOM 673 O O . LEU A 1 81 ? 6.768 -10.006 -6.695 1.00 93.56 81 LEU A O 1
ATOM 677 N N . ALA A 1 82 ? 5.172 -8.457 -6.976 1.00 94.94 82 ALA A N 1
ATOM 678 C CA . ALA A 1 82 ? 6.041 -7.321 -6.689 1.00 94.94 82 ALA A CA 1
ATOM 679 C C . ALA A 1 82 ? 6.577 -7.339 -5.246 1.00 94.94 82 ALA A C 1
ATOM 681 O O . ALA A 1 82 ? 7.760 -7.079 -5.034 1.00 94.94 82 ALA A O 1
ATOM 682 N N . GLU A 1 83 ? 5.746 -7.693 -4.263 1.00 93.25 83 GLU A N 1
ATOM 683 C CA . GLU A 1 83 ? 6.164 -7.890 -2.870 1.00 93.25 83 GLU A CA 1
ATOM 684 C C . GLU A 1 83 ? 7.150 -9.050 -2.720 1.00 93.25 83 GLU A C 1
ATOM 686 O O . GLU A 1 83 ? 8.149 -8.911 -2.010 1.00 93.25 83 GLU A O 1
ATOM 691 N N . SER A 1 84 ? 6.907 -10.166 -3.412 1.00 91.19 84 SER A N 1
ATOM 692 C CA . SER A 1 84 ? 7.803 -11.327 -3.393 1.00 91.19 84 SER A CA 1
ATOM 693 C C . SER A 1 84 ? 9.175 -10.962 -3.963 1.00 91.19 84 SER A C 1
ATOM 695 O O . SER A 1 84 ? 10.187 -11.139 -3.291 1.00 91.19 84 SER A O 1
ATOM 697 N N . MET A 1 85 ? 9.217 -10.352 -5.153 1.00 90.88 85 MET A N 1
ATOM 698 C CA . MET A 1 85 ? 10.469 -9.935 -5.797 1.00 90.88 85 MET A CA 1
ATOM 699 C C . MET A 1 85 ? 11.207 -8.858 -4.993 1.00 90.88 85 MET A C 1
ATOM 701 O O . MET A 1 85 ? 12.428 -8.921 -4.840 1.00 90.88 85 MET A O 1
ATOM 705 N N . ALA A 1 86 ? 10.480 -7.894 -4.419 1.00 89.38 86 ALA A N 1
ATOM 706 C CA . ALA A 1 86 ? 11.070 -6.891 -3.540 1.00 89.38 86 ALA A CA 1
ATOM 707 C C . ALA A 1 86 ? 11.692 -7.524 -2.287 1.00 89.38 86 ALA A C 1
ATOM 709 O O . ALA A 1 86 ? 12.795 -7.134 -1.905 1.00 89.38 86 ALA A O 1
ATOM 710 N N . SER A 1 87 ? 11.017 -8.498 -1.671 1.00 85.19 87 SER A N 1
ATOM 711 C CA . SER A 1 87 ? 11.523 -9.218 -0.497 1.00 85.19 87 SER A CA 1
ATOM 712 C C . SER A 1 87 ? 12.794 -9.997 -0.824 1.00 85.19 87 SER A C 1
ATOM 714 O O . SER A 1 87 ? 13.799 -9.837 -0.138 1.00 85.19 87 SER A O 1
ATOM 716 N N . THR A 1 88 ? 12.796 -10.773 -1.910 1.00 79.25 88 THR A N 1
ATOM 717 C CA . THR A 1 88 ? 13.973 -11.562 -2.302 1.00 79.25 88 THR A CA 1
ATOM 718 C C . THR A 1 88 ? 15.156 -10.676 -2.699 1.00 79.25 88 THR A C 1
ATOM 720 O O . THR A 1 88 ? 16.300 -11.040 -2.447 1.00 79.25 88 THR A O 1
ATOM 723 N N . SER A 1 89 ? 14.910 -9.478 -3.242 1.00 72.69 89 SER A N 1
ATOM 724 C CA . SER A 1 89 ? 15.985 -8.531 -3.562 1.00 72.69 89 SER A CA 1
ATOM 725 C C . SER A 1 89 ? 16.768 -8.050 -2.337 1.00 72.69 89 SER A C 1
ATOM 727 O O . SER A 1 89 ? 17.943 -7.734 -2.476 1.00 72.69 89 S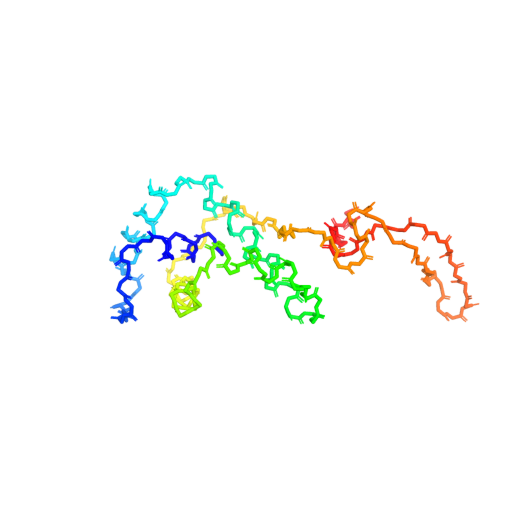ER A O 1
ATOM 729 N N . LEU A 1 90 ? 16.169 -8.024 -1.137 1.00 69.00 90 LEU A N 1
ATOM 730 C CA . LEU A 1 90 ? 16.856 -7.603 0.094 1.00 69.00 90 LEU A CA 1
ATOM 731 C C . LEU A 1 90 ? 17.924 -8.599 0.557 1.00 69.00 90 LEU A C 1
ATOM 733 O O . LEU A 1 90 ? 18.842 -8.200 1.266 1.00 69.00 90 LEU A O 1
ATOM 737 N N . LEU A 1 91 ? 17.821 -9.867 0.146 1.00 65.19 91 LEU A N 1
ATOM 738 C CA . LEU A 1 91 ? 18.858 -10.866 0.410 1.00 65.19 91 LEU A CA 1
ATOM 739 C C . LEU A 1 91 ? 20.181 -10.494 -0.278 1.00 65.19 91 LEU A C 1
ATOM 741 O O . LEU A 1 91 ? 21.252 -10.832 0.214 1.00 65.19 91 LEU A O 1
ATOM 745 N N . TRP A 1 92 ? 20.097 -9.776 -1.399 1.00 62.47 92 TRP A N 1
ATOM 746 C CA . TRP A 1 92 ? 21.229 -9.499 -2.281 1.00 62.47 92 TRP A CA 1
ATOM 747 C C . TRP A 1 92 ? 21.619 -8.019 -2.311 1.00 62.47 92 TRP A C 1
ATOM 749 O O . TRP A 1 92 ? 22.794 -7.678 -2.419 1.00 62.47 92 TRP A O 1
ATOM 759 N N . LEU A 1 93 ? 20.642 -7.123 -2.166 1.00 65.69 93 LEU A N 1
ATOM 760 C CA . LEU A 1 93 ? 20.831 -5.679 -2.139 1.00 65.69 93 LEU A CA 1
ATOM 761 C C . LEU A 1 93 ? 20.846 -5.192 -0.692 1.00 65.69 93 LEU A C 1
ATOM 763 O O . LEU A 1 93 ? 19.801 -5.032 -0.054 1.00 65.69 93 LEU A O 1
ATOM 767 N N . ARG A 1 94 ? 22.047 -4.903 -0.189 1.00 65.56 94 ARG A N 1
ATOM 768 C CA . ARG A 1 94 ? 22.232 -4.343 1.149 1.00 65.56 94 ARG A CA 1
ATOM 769 C C . ARG A 1 94 ? 21.513 -2.985 1.263 1.00 65.56 94 ARG A C 1
ATOM 771 O O . ARG A 1 94 ? 21.734 -2.108 0.422 1.00 65.56 94 ARG A O 1
ATOM 778 N N . PRO A 1 95 ? 20.672 -2.766 2.291 1.00 64.56 95 PRO A N 1
ATOM 779 C CA . PRO A 1 95 ? 20.098 -1.453 2.553 1.00 64.56 95 PRO A CA 1
ATOM 780 C C . PRO A 1 95 ? 21.214 -0.438 2.808 1.00 64.56 95 PRO A C 1
ATOM 782 O O . PRO A 1 95 ? 22.135 -0.699 3.585 1.00 64.56 95 PRO A O 1
ATOM 785 N N . VAL A 1 96 ? 21.135 0.728 2.167 1.00 69.50 96 VAL A N 1
ATOM 786 C CA . VAL A 1 96 ? 22.013 1.847 2.520 1.00 69.50 96 VAL A CA 1
ATOM 787 C C . VAL A 1 96 ? 21.614 2.378 3.902 1.00 69.50 96 VAL A C 1
ATOM 789 O O . VAL A 1 96 ? 20.416 2.482 4.163 1.00 69.50 96 VAL A O 1
ATOM 792 N N . PRO A 1 97 ? 22.561 2.762 4.778 1.00 62.09 97 PRO A N 1
ATOM 793 C CA . PRO A 1 97 ? 22.242 3.296 6.109 1.00 62.09 97 PRO A CA 1
ATOM 794 C C . PRO A 1 97 ? 21.324 4.529 6.089 1.00 62.09 97 PRO A C 1
ATOM 796 O O . PRO A 1 97 ? 20.591 4.774 7.037 1.00 62.09 97 PRO A O 1
ATOM 799 N N . ALA A 1 98 ? 21.321 5.282 4.985 1.00 67.56 98 ALA A N 1
ATOM 800 C CA . ALA A 1 98 ? 20.439 6.429 4.772 1.00 67.56 98 ALA A CA 1
ATOM 801 C C . ALA A 1 98 ? 18.986 6.051 4.406 1.00 67.56 98 ALA A C 1
ATOM 803 O O . ALA A 1 98 ? 18.152 6.936 4.201 1.00 67.56 98 ALA A O 1
ATOM 804 N N . ALA A 1 99 ? 18.669 4.758 4.266 1.00 67.00 99 ALA A N 1
ATOM 805 C CA . ALA A 1 99 ? 17.316 4.301 3.980 1.00 67.00 99 ALA A CA 1
ATOM 806 C C . ALA A 1 99 ? 16.420 4.567 5.195 1.00 67.00 99 ALA A C 1
ATOM 808 O O . ALA A 1 99 ? 16.495 3.883 6.211 1.00 67.00 99 ALA A O 1
ATOM 809 N N . GLN A 1 100 ? 15.562 5.577 5.082 1.00 66.56 100 GLN A N 1
ATOM 810 C CA . GLN A 1 100 ? 14.603 5.906 6.128 1.00 66.56 100 GLN A CA 1
ATOM 811 C C . GLN A 1 100 ? 13.488 4.864 6.186 1.00 66.56 100 GLN A C 1
ATOM 813 O O . GLN A 1 100 ? 12.967 4.431 5.153 1.00 66.56 100 GLN A O 1
ATOM 818 N N . ALA A 1 101 ? 13.068 4.523 7.404 1.00 75.75 101 ALA A N 1
ATOM 819 C CA . ALA A 1 101 ? 11.835 3.785 7.606 1.00 75.75 101 ALA A CA 1
ATOM 820 C C . ALA A 1 101 ? 10.660 4.550 6.974 1.00 75.75 101 ALA A C 1
ATOM 822 O O . ALA A 1 101 ? 10.575 5.782 7.011 1.00 75.75 101 ALA A O 1
ATOM 823 N N . ILE A 1 102 ? 9.754 3.803 6.353 1.00 80.50 102 ILE A N 1
ATOM 824 C CA . ILE A 1 102 ? 8.538 4.358 5.766 1.00 80.50 102 ILE A CA 1
ATOM 825 C C . ILE A 1 102 ? 7.452 4.269 6.841 1.00 80.50 102 ILE A C 1
ATOM 827 O O . ILE A 1 102 ? 7.191 3.158 7.317 1.00 80.50 102 ILE A O 1
ATOM 831 N N . PRO A 1 103 ? 6.807 5.386 7.223 1.00 84.69 103 PRO A N 1
ATOM 832 C CA . PRO A 1 103 ? 5.721 5.336 8.191 1.00 84.69 103 PRO A CA 1
ATOM 833 C C . PRO A 1 103 ? 4.560 4.524 7.616 1.00 84.69 103 PRO A C 1
ATOM 835 O O . PRO A 1 103 ? 4.255 4.617 6.425 1.00 84.69 103 PRO A O 1
ATOM 838 N N . ALA A 1 104 ? 3.911 3.722 8.454 1.00 88.69 104 ALA A N 1
ATOM 839 C CA . ALA A 1 104 ? 2.682 3.037 8.077 1.00 88.69 104 ALA A CA 1
ATOM 840 C C . ALA A 1 104 ? 1.519 4.030 8.185 1.00 88.69 104 ALA A C 1
ATOM 842 O O . ALA A 1 104 ? 1.312 4.604 9.250 1.00 88.69 104 ALA A O 1
ATOM 843 N N . LEU A 1 105 ? 0.779 4.235 7.096 1.00 91.12 105 LEU A N 1
ATOM 844 C CA . LEU A 1 105 ? -0.365 5.147 7.066 1.00 91.12 105 LEU A CA 1
ATOM 845 C C . LEU A 1 105 ? -1.650 4.366 6.818 1.00 91.12 105 LEU A C 1
ATOM 847 O O . LEU A 1 105 ? -1.687 3.481 5.964 1.00 91.12 105 LEU A O 1
ATOM 851 N N . ILE A 1 106 ? -2.708 4.721 7.541 1.00 91.06 106 ILE A N 1
ATOM 852 C CA . ILE A 1 106 ? -4.050 4.187 7.304 1.00 91.06 106 ILE A CA 1
ATOM 853 C C . ILE A 1 106 ? -4.657 4.952 6.131 1.00 91.06 106 ILE A C 1
ATOM 855 O O . ILE A 1 106 ? -4.650 6.183 6.106 1.00 91.06 106 ILE A O 1
ATOM 859 N N . ASP A 1 107 ? -5.165 4.221 5.147 1.00 90.31 107 ASP A N 1
ATOM 860 C CA . ASP A 1 107 ? -5.882 4.807 4.023 1.00 90.31 107 ASP A CA 1
ATOM 861 C C . ASP A 1 107 ? -7.386 4.781 4.285 1.00 90.31 107 ASP A C 1
ATOM 863 O O . ASP A 1 107 ? -8.077 3.837 3.909 1.00 90.31 107 ASP A O 1
ATOM 867 N N . GLY A 1 108 ? -7.875 5.802 4.985 1.00 88.06 108 GLY A N 1
ATOM 868 C CA . GLY A 1 108 ? -9.253 5.877 5.466 1.00 88.06 108 GLY A CA 1
ATOM 869 C C . GLY A 1 108 ? -9.326 6.148 6.973 1.00 88.06 108 GLY A C 1
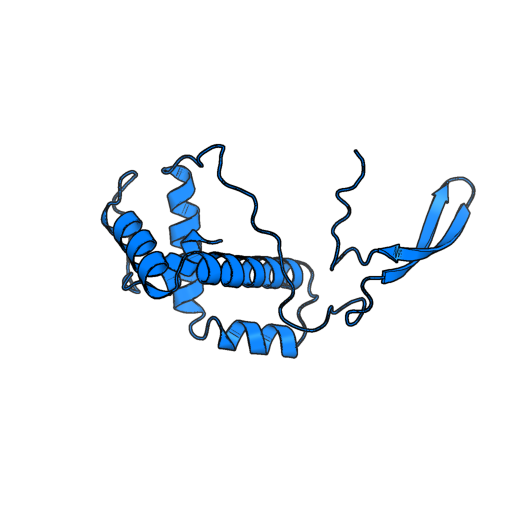ATOM 870 O O . GLY A 1 108 ? -8.296 6.430 7.594 1.00 88.06 108 GLY A O 1
ATOM 871 N N . PRO A 1 109 ? -10.533 6.094 7.563 1.00 89.25 109 PRO A N 1
ATOM 872 C CA . PRO A 1 109 ? -10.714 6.294 8.996 1.00 89.25 109 PRO A CA 1
ATOM 873 C C . PRO A 1 109 ? -10.028 5.184 9.797 1.00 89.25 109 PRO A C 1
ATOM 875 O O . PRO A 1 109 ? -9.964 4.028 9.373 1.00 89.25 109 PRO A O 1
ATOM 878 N N . CYS A 1 110 ? -9.509 5.533 10.974 1.00 89.75 110 CYS A N 1
ATOM 879 C CA . CYS A 1 110 ? -8.912 4.545 11.863 1.00 89.75 110 CYS A CA 1
ATOM 880 C C . CYS A 1 110 ? -10.000 3.604 12.408 1.00 89.75 110 CYS A C 1
ATOM 882 O O . CYS A 1 110 ? -10.953 4.094 13.009 1.00 89.75 110 CYS A O 1
ATOM 884 N N . PRO A 1 111 ? -9.837 2.271 12.319 1.00 90.44 111 PRO A N 1
ATOM 885 C CA . PRO A 1 111 ? -10.836 1.311 12.802 1.00 90.44 111 PRO A CA 1
ATOM 886 C C . PRO A 1 111 ? -11.059 1.347 14.321 1.00 90.44 111 PRO A C 1
ATOM 888 O O . PRO A 1 111 ? -11.986 0.714 14.816 1.00 90.44 111 PRO A O 1
ATOM 891 N N . LYS A 1 112 ? -10.185 2.027 15.074 1.00 89.75 112 LYS A N 1
ATOM 892 C CA . LYS A 1 112 ? -10.267 2.119 16.536 1.00 89.75 112 LYS A CA 1
ATOM 893 C C . LYS A 1 112 ? -10.740 3.476 17.029 1.00 89.75 112 LYS A C 1
ATOM 895 O O . LYS A 1 112 ? -11.594 3.520 17.901 1.00 89.75 112 LYS A O 1
ATOM 900 N N . CYS A 1 113 ? -10.165 4.561 16.516 1.00 89.12 113 CYS A N 1
ATOM 901 C CA . CYS A 1 113 ? -10.464 5.908 17.007 1.00 89.12 113 CYS A CA 1
ATOM 902 C C . CYS A 1 113 ? -11.289 6.751 16.033 1.00 89.12 113 CYS A C 1
ATOM 904 O O . CYS A 1 113 ? -11.518 7.917 16.321 1.00 89.12 113 CYS A O 1
ATOM 906 N N . ASP A 1 114 ? -11.656 6.214 14.866 1.00 84.38 114 ASP A N 1
ATOM 907 C CA . ASP A 1 114 ? -12.385 6.930 13.809 1.00 84.38 114 ASP A CA 1
ATOM 908 C C . ASP A 1 114 ? -11.765 8.295 13.445 1.00 84.38 114 ASP A C 1
ATOM 910 O O . ASP A 1 114 ? -12.430 9.291 13.187 1.00 84.38 114 ASP A O 1
ATOM 914 N N . GLY A 1 115 ? -10.430 8.368 13.485 1.00 81.06 115 GLY A N 1
ATOM 915 C CA . GLY A 1 115 ? -9.682 9.594 13.199 1.00 81.06 115 GLY A CA 1
ATOM 916 C C . GLY A 1 115 ? -9.507 10.547 14.386 1.00 81.06 115 GLY A C 1
ATOM 917 O O . GLY A 1 115 ? -8.763 11.514 14.258 1.00 81.06 115 GLY A O 1
ATOM 918 N N . ALA A 1 116 ? -10.076 10.256 15.560 1.00 84.19 116 ALA A N 1
ATOM 919 C CA . ALA A 1 116 ? -9.898 11.077 16.761 1.00 84.19 116 ALA A CA 1
ATOM 920 C C . ALA A 1 116 ? -8.451 11.095 17.290 1.00 84.19 116 ALA A C 1
ATOM 922 O O . ALA A 1 116 ? -8.107 11.930 18.124 1.00 84.19 116 ALA A O 1
ATOM 923 N N . GLY A 1 117 ? -7.606 10.150 16.862 1.00 83.31 117 GLY A N 1
ATOM 924 C CA . GLY A 1 117 ? -6.202 10.045 17.277 1.00 83.31 117 GLY A CA 1
ATOM 925 C C . GLY A 1 117 ? -5.989 9.586 18.724 1.00 83.31 117 GLY A C 1
ATOM 926 O O . GLY A 1 117 ? -4.860 9.291 19.102 1.00 83.31 117 GLY A O 1
ATOM 927 N N . LYS A 1 118 ? -7.062 9.450 19.506 1.00 85.50 118 LYS A N 1
ATOM 928 C CA . LYS A 1 118 ? -7.060 9.048 20.915 1.00 85.50 118 LYS A CA 1
ATOM 929 C C . LYS A 1 118 ? -8.116 7.983 21.194 1.00 85.50 118 LYS A C 1
ATOM 931 O O . LYS A 1 118 ? -9.109 7.897 20.473 1.00 85.50 118 LYS A O 1
ATOM 936 N N . LEU A 1 119 ? -7.891 7.176 22.222 1.00 86.62 119 LEU A N 1
ATOM 937 C CA . LEU A 1 119 ? -8.812 6.150 22.709 1.00 86.62 119 LEU A CA 1
ATOM 938 C C . LEU A 1 119 ? -9.031 6.349 24.204 1.00 86.62 119 LEU A C 1
ATOM 940 O O . LEU A 1 119 ? -8.088 6.685 24.914 1.00 86.62 119 LEU A O 1
ATOM 944 N N . TRP A 1 120 ? -10.258 6.127 24.673 1.00 83.50 120 TRP A N 1
ATOM 945 C CA . TRP A 1 120 ? -10.493 5.951 26.102 1.00 83.50 120 TRP A CA 1
ATOM 946 C C . TRP A 1 120 ? -9.951 4.584 26.515 1.00 83.50 120 TRP A C 1
ATOM 948 O O . TRP A 1 120 ? -10.294 3.577 25.889 1.00 83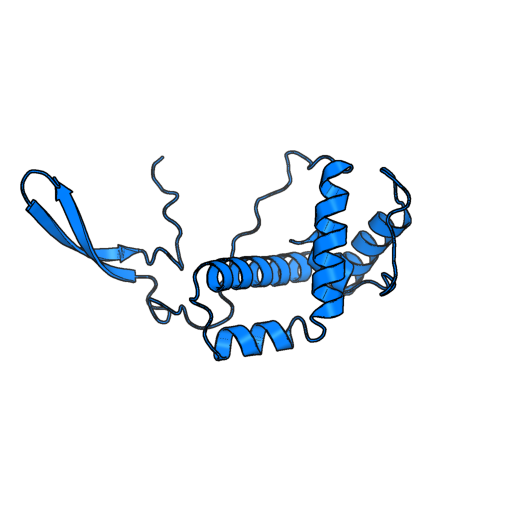.50 120 TRP A O 1
ATOM 958 N N . ALA A 1 121 ? -9.096 4.553 27.528 1.00 80.75 121 ALA A N 1
ATOM 959 C CA . ALA A 1 121 ? -8.521 3.325 28.047 1.00 80.75 121 ALA A CA 1
ATOM 960 C C . ALA A 1 121 ? -8.325 3.423 29.560 1.00 80.75 121 ALA A C 1
ATOM 962 O O . ALA A 1 121 ? -8.153 4.512 30.108 1.00 80.75 121 ALA A O 1
ATOM 963 N N . ASN A 1 122 ? -8.331 2.252 30.192 1.00 80.62 122 ASN A N 1
ATOM 964 C CA . ASN A 1 122 ? -7.979 2.078 31.591 1.00 80.62 122 ASN A CA 1
ATOM 965 C C . ASN A 1 122 ? -6.589 1.440 31.616 1.00 80.62 122 ASN A C 1
ATOM 967 O O . ASN A 1 122 ? -6.427 0.289 31.200 1.00 80.62 122 ASN A O 1
ATOM 971 N N . TRP A 1 123 ? -5.587 2.206 32.034 1.00 74.31 123 TRP A N 1
ATOM 972 C CA . TRP A 1 123 ? -4.194 1.776 32.060 1.00 74.31 123 TRP A CA 1
ATOM 973 C C . TRP A 1 123 ? -3.877 1.181 33.421 1.00 74.31 123 TRP A C 1
ATOM 975 O O . TRP A 1 123 ? -4.125 1.809 34.449 1.00 74.31 123 TRP A O 1
ATOM 985 N N . VAL A 1 124 ? -3.342 -0.038 33.425 1.00 76.56 124 VAL A N 1
ATOM 986 C CA . VAL A 1 124 ? -2.871 -0.675 34.655 1.00 76.56 124 VAL A CA 1
ATOM 987 C C . VAL A 1 124 ? -1.559 -0.008 35.044 1.00 76.56 124 VAL A C 1
ATOM 989 O O . VAL A 1 124 ? -0.576 -0.131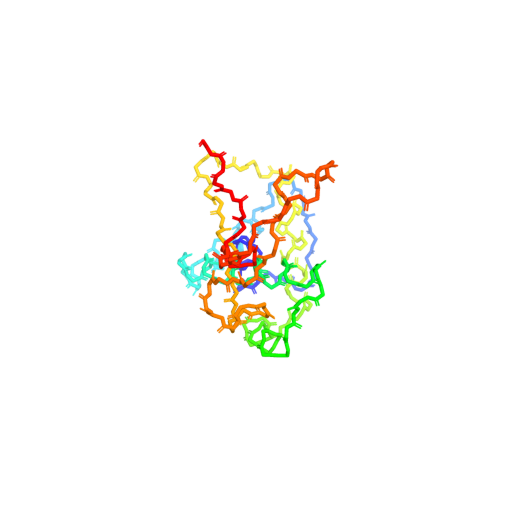 34.316 1.00 76.56 124 VAL A O 1
ATOM 992 N N . ILE A 1 125 ? -1.555 0.718 36.160 1.00 76.38 125 ILE A N 1
ATOM 993 C CA . ILE A 1 125 ? -0.335 1.339 36.697 1.00 76.38 125 ILE A CA 1
ATOM 994 C C . ILE A 1 125 ? 0.422 0.324 37.553 1.00 76.38 125 ILE A C 1
ATOM 996 O O . ILE A 1 125 ? 1.646 0.243 37.493 1.00 76.38 125 ILE A O 1
ATOM 1000 N N . ASP A 1 126 ? -0.323 -0.458 38.329 1.00 76.12 126 ASP A N 1
ATOM 1001 C CA . ASP A 1 126 ? 0.203 -1.508 39.189 1.00 76.12 126 ASP A CA 1
ATOM 1002 C C . ASP A 1 126 ? -0.796 -2.670 39.211 1.00 76.12 126 ASP A C 1
ATOM 1004 O O . ASP A 1 126 ? -1.919 -2.558 39.717 1.00 76.12 126 ASP A O 1
ATOM 1008 N N . ASP A 1 127 ? -0.392 -3.780 38.594 1.00 67.38 127 ASP A N 1
ATOM 1009 C CA . ASP A 1 127 ? -1.206 -4.984 38.459 1.00 67.38 127 ASP A CA 1
ATOM 1010 C C . ASP A 1 127 ? -1.422 -5.689 39.804 1.00 67.38 127 ASP A C 1
ATOM 1012 O O . ASP A 1 127 ? -2.467 -6.309 40.012 1.00 67.38 127 ASP A O 1
ATOM 1016 N N . ALA A 1 128 ? -0.481 -5.538 40.739 1.00 74.88 128 ALA A N 1
ATOM 1017 C CA . ALA A 1 128 ? -0.522 -6.152 42.055 1.00 74.88 128 ALA A CA 1
ATOM 1018 C C . ALA A 1 128 ? -1.486 -5.429 43.005 1.00 74.88 128 ALA A C 1
ATOM 1020 O O . ALA A 1 128 ? -2.097 -6.073 43.861 1.00 74.88 128 ALA A O 1
ATOM 1021 N N . SER A 1 129 ? -1.647 -4.110 42.858 1.00 70.94 129 SER A N 1
ATOM 1022 C CA . SER A 1 129 ? -2.557 -3.311 43.691 1.00 70.94 129 SER A CA 1
ATOM 1023 C C . SER A 1 129 ? -3.912 -3.019 43.041 1.00 70.94 129 SER A C 1
ATOM 1025 O O . SER A 1 129 ? -4.807 -2.509 43.718 1.00 70.94 129 SER A O 1
ATOM 1027 N N . GLY A 1 130 ? -4.097 -3.360 41.759 1.00 69.31 130 GLY A N 1
ATOM 1028 C CA . GLY A 1 130 ? -5.347 -3.118 41.034 1.00 69.31 130 GLY A CA 1
ATOM 1029 C C . GLY A 1 130 ? -5.634 -1.631 40.816 1.00 69.31 130 GLY A C 1
ATOM 1030 O O . GLY A 1 130 ? -6.797 -1.234 40.736 1.00 69.31 130 GLY A O 1
ATOM 1031 N N . TRP A 1 131 ? -4.587 -0.802 40.767 1.00 75.06 131 TRP A N 1
ATOM 1032 C CA . TRP A 1 131 ? -4.707 0.623 40.477 1.00 75.06 131 TRP A CA 1
ATOM 1033 C C . TRP A 1 131 ? -4.748 0.854 38.969 1.00 75.06 131 TRP A C 1
ATOM 1035 O O . TRP A 1 131 ? -3.830 0.483 38.230 1.00 75.06 131 TRP A O 1
ATOM 1045 N N . PHE A 1 132 ? -5.818 1.515 38.532 1.00 76.94 132 PHE A N 1
ATOM 1046 C CA . PHE A 1 132 ? -6.032 1.897 37.144 1.00 76.94 132 PHE A CA 1
ATOM 1047 C C . PHE A 1 132 ? -6.141 3.414 37.036 1.00 76.94 132 PHE A C 1
ATOM 1049 O O . PHE A 1 132 ? -6.769 4.057 37.879 1.00 76.94 132 PHE A O 1
ATOM 1056 N N . GLU A 1 133 ? -5.577 3.972 35.971 1.00 80.31 133 GLU A N 1
ATOM 1057 C CA . GLU A 1 133 ? -5.863 5.341 35.548 1.00 80.31 133 GLU A CA 1
ATOM 1058 C C . GLU A 1 133 ? -6.751 5.307 34.308 1.00 80.31 133 GLU A C 1
ATOM 1060 O O . GLU A 1 133 ? -6.474 4.596 33.339 1.00 80.31 133 GLU A O 1
ATOM 1065 N N . GLU A 1 134 ? -7.848 6.058 34.357 1.00 84.12 134 GLU A N 1
ATOM 1066 C CA . GLU A 1 134 ? -8.795 6.171 33.255 1.00 84.12 134 GLU A CA 1
ATOM 1067 C C . GLU A 1 134 ? -8.569 7.488 32.520 1.00 84.12 134 GLU A C 1
ATOM 1069 O O . GLU A 1 134 ? -8.499 8.560 33.127 1.00 84.12 134 GLU A O 1
ATOM 1074 N N . GLY A 1 135 ? -8.487 7.430 31.195 1.00 85.44 135 GLY A N 1
ATOM 1075 C CA . GLY A 1 135 ? -8.347 8.643 30.408 1.00 85.44 135 GLY A CA 1
ATOM 1076 C C . GLY A 1 135 ? -8.195 8.405 28.918 1.00 85.44 135 GLY A C 1
ATOM 1077 O O . GLY A 1 135 ? -8.221 7.280 28.414 1.00 85.44 135 GLY A O 1
ATOM 1078 N N . TYR A 1 136 ? -8.029 9.507 28.189 1.00 85.88 136 TYR A N 1
ATOM 1079 C CA . TYR A 1 136 ? -7.713 9.461 26.768 1.00 85.88 136 TYR A CA 1
ATOM 1080 C C . TYR A 1 136 ? -6.210 9.271 26.564 1.00 85.88 136 TYR A C 1
ATOM 1082 O O . TYR A 1 136 ? -5.436 10.197 26.797 1.00 85.88 136 TYR A O 1
ATOM 1090 N N . GLY A 1 137 ? -5.818 8.103 26.063 1.00 83.06 137 GLY A N 1
ATOM 1091 C CA . GLY A 1 137 ? -4.462 7.839 25.579 1.00 83.06 137 GLY A CA 1
ATOM 1092 C C . GLY A 1 137 ? -4.356 7.936 24.053 1.00 83.06 137 GLY A C 1
ATOM 1093 O O . GLY A 1 137 ? -5.382 7.991 23.360 1.00 83.06 137 GLY A O 1
ATOM 1094 N N . PRO A 1 138 ? -3.133 7.955 23.494 1.00 85.31 138 PRO A N 1
ATOM 1095 C CA . PRO A 1 138 ? -2.930 7.924 22.051 1.00 85.31 138 PRO A CA 1
ATOM 1096 C C . PRO A 1 138 ? -3.513 6.641 21.450 1.00 85.31 138 PRO A C 1
ATOM 1098 O O . PRO A 1 138 ? -3.478 5.558 22.032 1.00 85.31 138 PRO A O 1
ATOM 1101 N N . CYS A 1 139 ? -4.077 6.743 20.248 1.00 85.75 139 CYS A N 1
ATOM 1102 C CA . CYS A 1 139 ? -4.546 5.558 19.548 1.00 85.75 139 CYS A CA 1
ATOM 1103 C C . CYS A 1 139 ? -3.343 4.745 19.058 1.00 85.75 139 CYS A C 1
ATOM 1105 O O . CYS A 1 139 ? -2.733 5.113 18.058 1.00 85.75 139 CYS A O 1
ATOM 1107 N N . TRP A 1 140 ? -3.082 3.595 19.680 1.00 83.12 140 TRP A N 1
ATOM 1108 C CA . TRP A 1 140 ? -1.996 2.661 19.333 1.00 83.12 140 TRP A CA 1
ATOM 1109 C C . TRP A 1 140 ? -1.987 2.173 17.866 1.00 83.12 140 TRP A C 1
ATOM 1111 O O . TRP A 1 140 ? -1.014 1.581 17.392 1.00 83.12 140 TRP A O 1
ATOM 1121 N N . VAL A 1 141 ? -3.077 2.392 17.120 1.00 84.31 141 VAL A N 1
ATOM 1122 C CA . VAL A 1 141 ? -3.163 2.123 15.674 1.00 84.31 141 VAL A CA 1
ATOM 1123 C C . VAL A 1 141 ? -2.664 3.311 14.842 1.00 84.31 141 VAL A C 1
ATOM 1125 O O . VAL A 1 141 ? -2.011 3.104 13.821 1.00 84.31 141 VAL A O 1
ATOM 1128 N N . CYS A 1 142 ? -2.958 4.545 15.263 1.00 80.44 142 CYS A N 1
ATOM 1129 C CA . CYS A 1 142 ? -2.522 5.776 14.592 1.00 80.44 142 CYS A CA 1
ATOM 1130 C C . CYS A 1 142 ? -1.110 6.203 15.002 1.00 80.44 142 CYS A C 1
ATOM 1132 O O . CYS A 1 142 ? -0.380 6.779 14.199 1.00 80.44 142 CYS A O 1
ATOM 1134 N N . GLN A 1 143 ? -0.750 5.934 16.251 1.00 74.56 143 GLN A N 1
ATOM 1135 C CA . GLN A 1 143 ? 0.526 6.239 16.870 1.00 74.56 143 GLN A CA 1
ATOM 1136 C C . GLN A 1 143 ? 0.977 4.959 17.574 1.00 74.56 143 GLN A C 1
ATOM 1138 O O . GLN A 1 143 ? 0.554 4.721 18.703 1.00 74.56 143 GLN A O 1
ATOM 1143 N N . PRO A 1 144 ? 1.741 4.073 16.907 1.00 58.31 144 PRO A N 1
ATOM 1144 C CA . PRO A 1 144 ? 2.390 2.993 17.636 1.00 58.31 144 PRO A CA 1
ATOM 1145 C C . PRO A 1 144 ? 3.256 3.640 18.720 1.00 58.31 144 PRO A C 1
ATOM 1147 O O . PRO A 1 144 ? 3.946 4.619 18.438 1.00 58.31 144 PRO A O 1
ATOM 1150 N N . GLU A 1 145 ? 3.150 3.151 19.951 1.00 51.41 145 GLU A N 1
ATOM 1151 C CA . GLU A 1 145 ? 3.932 3.641 21.083 1.00 51.41 145 GLU A CA 1
ATOM 1152 C C . GLU A 1 145 ? 5.421 3.382 20.831 1.00 51.41 145 GLU A C 1
ATOM 1154 O O . GLU A 1 145 ? 5.948 2.338 21.181 1.00 51.41 145 GLU A O 1
ATOM 1159 N N . ASP A 1 146 ? 6.087 4.335 20.189 1.00 44.69 146 ASP A N 1
ATOM 1160 C CA . ASP A 1 146 ? 7.539 4.470 20.162 1.00 44.69 146 ASP A CA 1
ATOM 1161 C C . ASP A 1 146 ? 7.845 5.892 20.644 1.00 44.69 146 ASP A C 1
ATOM 1163 O O . ASP A 1 146 ? 8.074 6.825 19.872 1.00 44.69 146 ASP A O 1
ATOM 1167 N N . GLY A 1 147 ? 7.738 6.048 21.962 1.00 38.19 147 GLY A N 1
ATOM 1168 C CA . GLY A 1 147 ? 7.972 7.285 22.701 1.00 38.19 147 GLY A CA 1
ATOM 1169 C C . GLY A 1 147 ? 8.422 7.037 24.142 1.00 38.19 147 GLY A C 1
ATOM 1170 O O . GLY A 1 147 ? 8.165 7.872 24.998 1.00 38.19 147 GLY A O 1
ATOM 1171 N N . ALA A 1 148 ? 9.070 5.900 24.415 1.00 30.55 148 ALA A N 1
ATOM 1172 C CA . ALA A 1 148 ? 9.972 5.771 25.555 1.00 30.55 148 ALA A CA 1
ATOM 1173 C C . ALA A 1 148 ? 11.397 6.006 25.030 1.00 30.55 148 ALA A C 1
ATOM 1175 O O . ALA A 1 148 ? 12.071 5.078 24.581 1.00 30.55 148 ALA A O 1
ATOM 1176 N N . ALA A 1 149 ? 11.792 7.277 24.998 1.00 31.41 149 ALA A N 1
ATOM 1177 C CA . ALA A 1 149 ? 13.182 7.714 24.929 1.00 31.41 149 ALA A CA 1
ATOM 1178 C C . ALA A 1 149 ? 13.525 8.380 26.262 1.00 31.41 149 ALA A C 1
ATOM 1180 O O . ALA A 1 149 ? 12.642 9.103 26.778 1.00 31.41 149 ALA A O 1
#